Protein AF-R9XZU1-F1 (afdb_monomer)

pLDDT: mean 82.56, std 19.63, range [40.34, 98.5]

Mean predicted aligned error: 14.73 Å

Solvent-accessible surface area (backbone atoms only — not comparable to full-atom values): 8320 Å² total; per-residue (Å²): 131,70,63,50,30,67,56,54,51,36,54,50,45,43,74,77,38,44,46,59,54,22,44,53,54,26,60,79,68,72,46,62,76,82,46,28,65,56,50,26,49,52,49,41,55,47,40,58,70,76,66,55,50,68,68,60,50,50,51,32,44,51,51,25,49,53,49,40,53,53,48,41,72,76,38,74,86,70,70,92,80,78,81,78,77,78,81,70,87,73,80,76,77,78,80,75,79,85,78,69,73,87,70,76,80,75,76,78,75,75,80,73,81,76,78,75,80,79,74,80,82,78,79,81,84,82,79,90,135

Secondary structure (DSSP, 8-state):
----HHHHHHHHHIIIIIHHHHHHHHHHTT--GGGHHHHHHHHHHHIIIIIS-HHHHHHHHHHHHHHHHHHHHH-TT-------------------STT-------------------PPPPP------

Sequence (129 aa):
RPPNSNILCSNQLMKLGIRKIAENICETNHYNKQRIMVVSRQFTGKIWREIIPNETKKYFENLAKDVNELHKKKYPNYKLVKSKRKLKNIIIKQYDTSSKVNKTRQRKNSLVKNEAEILPAIPLLSSLL

Structure (mmCIF, N/CA/C/O backbone):
data_AF-R9XZU1-F1
#
_entry.id   AF-R9XZU1-F1
#
loop_
_atom_site.group_PDB
_atom_site.id
_atom_site.type_symbol
_atom_site.label_atom_id
_atom_site.label_alt_id
_atom_site.label_comp_id
_atom_site.label_asym_id
_atom_site.label_entity_id
_atom_site.label_seq_id
_atom_site.pdbx_PDB_ins_code
_atom_site.Cartn_x
_atom_site.Cartn_y
_atom_site.Cartn_z
_atom_site.occupancy
_atom_site.B_iso_or_equiv
_atom_site.auth_seq_id
_atom_site.auth_comp_id
_atom_site.auth_asym_id
_atom_site.auth_atom_id
_atom_site.pdbx_PDB_model_num
ATOM 1 N N . ARG A 1 1 ? 4.315 5.616 -13.081 1.00 91.12 1 ARG A N 1
ATOM 2 C CA . ARG A 1 1 ? 5.437 5.143 -12.236 1.00 91.12 1 ARG A CA 1
ATOM 3 C C . ARG A 1 1 ? 4.943 3.935 -11.462 1.00 91.12 1 ARG A C 1
ATOM 5 O O . ARG A 1 1 ? 3.892 4.061 -10.841 1.00 91.12 1 ARG A O 1
ATOM 12 N N . PRO A 1 2 ? 5.664 2.810 -11.497 1.00 95.38 2 PRO A N 1
ATOM 13 C CA . PRO A 1 2 ? 5.311 1.644 -10.697 1.00 95.38 2 PRO A CA 1
ATOM 14 C C . PRO A 1 2 ? 5.463 1.938 -9.189 1.00 95.38 2 PRO A C 1
ATOM 16 O O . PRO A 1 2 ? 6.322 2.746 -8.810 1.00 95.38 2 PRO A O 1
ATOM 19 N N . PRO A 1 3 ? 4.619 1.342 -8.328 1.00 96.38 3 PRO A N 1
ATOM 20 C CA . PRO A 1 3 ? 4.742 1.461 -6.876 1.00 96.38 3 PRO A CA 1
ATOM 21 C C . PRO A 1 3 ? 6.043 0.812 -6.379 1.00 96.38 3 PRO A C 1
ATOM 23 O O . PRO A 1 3 ? 6.527 -0.148 -6.968 1.00 96.38 3 PRO A O 1
ATOM 26 N N . ASN A 1 4 ? 6.612 1.337 -5.290 1.00 96.88 4 ASN A N 1
ATOM 27 C CA . ASN A 1 4 ? 7.743 0.696 -4.608 1.00 96.88 4 ASN A CA 1
ATOM 28 C C . ASN A 1 4 ? 7.252 -0.342 -3.577 1.00 96.88 4 ASN A C 1
ATOM 30 O O . ASN A 1 4 ? 6.049 -0.456 -3.335 1.00 96.88 4 ASN A O 1
ATOM 34 N N . SER A 1 5 ? 8.184 -1.062 -2.948 1.00 97.62 5 SER A N 1
ATOM 35 C CA . SER A 1 5 ? 7.896 -2.133 -1.981 1.00 97.62 5 SER A CA 1
ATOM 36 C C . SER A 1 5 ? 7.001 -1.688 -0.820 1.00 97.62 5 SER A C 1
ATOM 38 O O . SER A 1 5 ? 5.981 -2.320 -0.554 1.00 97.62 5 SER A O 1
ATOM 40 N N . ASN A 1 6 ? 7.315 -0.556 -0.183 1.00 96.88 6 ASN A N 1
ATOM 41 C CA . ASN A 1 6 ? 6.504 -0.005 0.907 1.00 96.88 6 ASN A CA 1
ATOM 42 C C . ASN A 1 6 ? 5.073 0.321 0.443 1.00 96.88 6 ASN A C 1
ATOM 44 O O . ASN A 1 6 ? 4.107 -0.016 1.122 1.00 96.88 6 ASN A O 1
ATOM 48 N N . ILE A 1 7 ? 4.909 0.933 -0.735 1.00 96.50 7 ILE A N 1
ATOM 49 C CA . ILE A 1 7 ? 3.575 1.244 -1.270 1.00 96.50 7 ILE A CA 1
ATOM 50 C C . ILE A 1 7 ? 2.791 -0.039 -1.578 1.00 96.50 7 ILE A C 1
ATOM 52 O O . ILE A 1 7 ? 1.601 -0.099 -1.277 1.00 96.50 7 ILE A O 1
ATOM 56 N N . LEU A 1 8 ? 3.436 -1.073 -2.129 1.00 97.62 8 LEU A N 1
ATOM 57 C CA . LEU A 1 8 ? 2.797 -2.372 -2.364 1.00 97.62 8 LEU A CA 1
ATOM 58 C C . LEU A 1 8 ? 2.318 -3.014 -1.054 1.00 97.62 8 LEU A C 1
ATOM 60 O O . LEU A 1 8 ? 1.156 -3.412 -0.961 1.00 97.62 8 LEU A O 1
ATOM 64 N N . CYS A 1 9 ? 3.176 -3.044 -0.034 1.00 97.50 9 CYS A N 1
ATOM 65 C CA . CYS A 1 9 ? 2.833 -3.568 1.287 1.00 97.50 9 CYS A CA 1
ATOM 66 C C . CYS A 1 9 ? 1.720 -2.746 1.954 1.00 97.50 9 CYS A C 1
ATOM 68 O O . CYS A 1 9 ? 0.711 -3.294 2.390 1.00 97.50 9 CYS A O 1
ATOM 70 N N . SER A 1 10 ? 1.840 -1.417 1.951 1.00 96.69 10 SER A N 1
ATOM 71 C CA . SER A 1 10 ? 0.825 -0.511 2.497 1.00 96.69 10 SER A CA 1
ATOM 72 C C . SER A 1 10 ? -0.537 -0.716 1.832 1.00 96.69 10 SER A C 1
ATOM 74 O O . SER A 1 10 ? -1.552 -0.743 2.520 1.00 96.69 10 SER A O 1
ATOM 76 N N . ASN A 1 11 ? -0.584 -0.914 0.512 1.00 96.00 11 ASN A N 1
ATOM 77 C CA . ASN A 1 11 ? -1.836 -1.183 -0.196 1.00 96.00 11 ASN A CA 1
ATOM 78 C C . ASN A 1 11 ? -2.471 -2.518 0.224 1.00 96.00 11 ASN A C 1
ATOM 80 O O . ASN A 1 11 ? -3.693 -2.587 0.348 1.00 96.00 11 ASN A O 1
ATOM 84 N N . GLN A 1 12 ? -1.663 -3.558 0.456 1.00 96.12 12 GLN A N 1
ATOM 85 C CA . GLN A 1 12 ? -2.142 -4.834 1.001 1.00 96.12 12 GLN A CA 1
ATOM 86 C C . GLN A 1 12 ? -2.713 -4.640 2.411 1.00 96.12 12 GLN A C 1
ATOM 88 O O . GLN A 1 12 ? -3.861 -4.990 2.662 1.00 96.12 12 GLN A O 1
ATOM 93 N N . LEU A 1 13 ? -1.975 -3.974 3.302 1.00 96.50 13 LEU A N 1
ATOM 94 C CA . LEU A 1 13 ? -2.425 -3.677 4.667 1.00 96.50 13 LEU A CA 1
ATOM 95 C C . LEU A 1 13 ? -3.732 -2.866 4.696 1.00 96.50 13 LEU A C 1
ATOM 97 O O . LEU A 1 13 ? -4.621 -3.128 5.506 1.00 96.50 13 LEU A O 1
ATOM 101 N N . MET A 1 14 ? -3.887 -1.912 3.774 1.00 94.94 14 MET A N 1
ATOM 102 C CA . MET A 1 14 ? -5.133 -1.160 3.620 1.00 94.94 14 MET A CA 1
ATOM 103 C C . MET A 1 14 ? -6.321 -2.060 3.277 1.00 94.94 14 MET A C 1
ATOM 105 O O . MET A 1 14 ? -7.400 -1.860 3.835 1.00 94.94 14 MET A O 1
ATOM 109 N N . LYS A 1 15 ? -6.126 -3.052 2.399 1.00 94.88 15 LYS A N 1
ATOM 110 C CA . LYS A 1 15 ? -7.157 -4.040 2.043 1.00 94.88 15 LYS A CA 1
ATOM 111 C C . LYS A 1 15 ? -7.461 -5.007 3.187 1.00 94.88 15 LYS A C 1
ATOM 113 O O . LYS A 1 15 ? -8.610 -5.391 3.349 1.00 94.88 15 LYS A O 1
ATOM 118 N N . LEU A 1 16 ? -6.456 -5.350 3.991 1.00 95.00 16 LEU A N 1
ATOM 119 C CA . LEU A 1 16 ? -6.580 -6.269 5.129 1.00 95.00 16 LEU A CA 1
ATOM 120 C C . LEU A 1 16 ? -7.268 -5.657 6.359 1.00 95.00 16 LEU A C 1
ATOM 122 O O . LEU A 1 16 ? -7.496 -6.359 7.337 1.00 95.00 16 LEU A O 1
ATOM 126 N N . GLY A 1 17 ? -7.622 -4.369 6.322 1.00 94.56 17 GLY A N 1
ATOM 127 C CA . GLY A 1 17 ? -8.494 -3.770 7.334 1.00 94.56 17 GLY A CA 1
ATOM 128 C C . GLY A 1 17 ? -7.916 -2.579 8.089 1.00 94.56 17 GLY A C 1
ATOM 129 O O . GLY A 1 17 ? -8.642 -2.002 8.897 1.00 94.56 17 GLY A O 1
ATOM 130 N N . ILE A 1 18 ? -6.687 -2.122 7.794 1.00 96.75 18 ILE A N 1
ATOM 131 C CA . ILE A 1 18 ? -6.139 -0.891 8.411 1.00 96.75 18 ILE A CA 1
ATOM 132 C C . ILE A 1 18 ? -7.086 0.298 8.224 1.00 96.75 18 ILE A C 1
ATOM 134 O O . ILE A 1 18 ? -7.254 1.108 9.135 1.00 96.75 18 ILE A O 1
ATOM 138 N N . ARG A 1 19 ? -7.754 0.378 7.068 1.00 95.88 19 ARG A N 1
ATOM 139 C CA . ARG A 1 19 ? -8.747 1.422 6.812 1.00 95.88 19 ARG A CA 1
ATOM 140 C C . ARG A 1 19 ? -9.903 1.377 7.811 1.00 95.88 19 ARG A C 1
ATOM 142 O O . ARG A 1 19 ? -10.259 2.412 8.356 1.00 95.88 19 ARG A O 1
ATOM 149 N N . LYS A 1 20 ? -10.454 0.187 8.059 1.00 96.69 20 LYS A N 1
ATOM 150 C CA . LYS A 1 20 ? -11.583 -0.013 8.975 1.00 96.69 20 LYS A CA 1
ATOM 151 C C . LYS A 1 20 ? -11.187 0.312 10.416 1.00 96.69 20 LYS A C 1
ATOM 153 O O . LYS A 1 20 ? -11.939 0.946 11.142 1.00 96.69 20 LYS A O 1
ATOM 158 N N . ILE A 1 21 ? -9.962 -0.045 10.806 1.00 96.25 21 ILE A N 1
ATOM 159 C CA . ILE A 1 21 ? -9.400 0.336 12.108 1.00 96.25 21 ILE A CA 1
ATOM 160 C C . ILE A 1 21 ? -9.316 1.865 12.227 1.00 96.25 21 ILE A C 1
ATOM 162 O O . ILE A 1 21 ? -9.741 2.434 13.230 1.00 96.25 21 ILE A O 1
ATOM 166 N N . ALA A 1 22 ? -8.813 2.548 11.196 1.00 96.44 22 ALA A N 1
ATOM 167 C CA . ALA A 1 22 ? -8.737 4.006 11.188 1.00 96.44 22 ALA A CA 1
ATOM 168 C C . ALA A 1 22 ? -10.118 4.685 11.174 1.00 96.44 22 ALA A C 1
ATOM 170 O O . ALA A 1 22 ? -10.266 5.747 11.777 1.00 96.44 22 ALA A O 1
ATOM 171 N N . GLU A 1 23 ? -11.111 4.090 10.505 1.00 96.69 23 GLU A N 1
ATOM 172 C CA . GLU A 1 23 ? -12.516 4.523 10.532 1.00 96.69 23 GLU A CA 1
ATOM 173 C C . GLU A 1 23 ? -13.060 4.484 11.961 1.00 96.69 23 GLU A C 1
ATOM 175 O O . GLU A 1 23 ? -13.445 5.533 12.478 1.00 96.69 23 GLU A O 1
ATOM 180 N N . ASN A 1 24 ? -12.939 3.344 12.647 1.00 96.56 24 ASN A N 1
ATOM 181 C CA . ASN A 1 24 ? -13.379 3.195 14.038 1.00 96.56 24 ASN A CA 1
ATOM 182 C C . ASN A 1 24 ? -12.694 4.202 14.980 1.00 96.56 24 ASN A C 1
ATOM 184 O O . ASN A 1 24 ? -13.338 4.804 15.838 1.00 96.56 24 ASN A O 1
ATOM 188 N N . ILE A 1 25 ? -11.383 4.423 14.821 1.00 95.81 25 ILE A N 1
ATOM 189 C CA . ILE A 1 25 ? -10.642 5.421 15.611 1.00 95.81 25 ILE A CA 1
ATOM 190 C C . ILE A 1 25 ? -11.166 6.836 15.339 1.00 95.81 25 ILE A C 1
ATO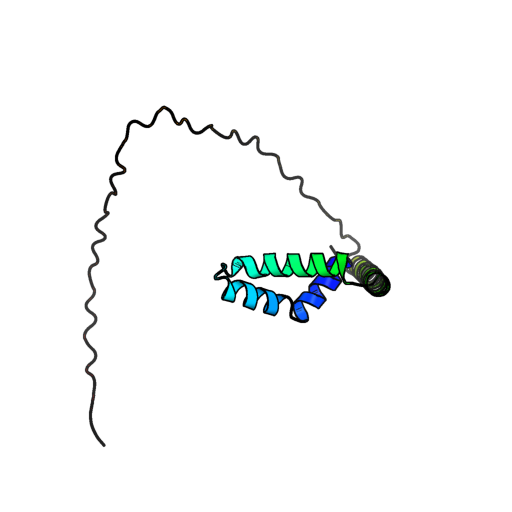M 192 O O . ILE A 1 25 ? -11.305 7.632 16.265 1.00 95.81 25 ILE A O 1
ATOM 196 N N . CYS A 1 26 ? -11.451 7.183 14.084 1.00 95.88 26 CYS A N 1
ATOM 197 C CA . CYS A 1 26 ? -11.975 8.510 13.772 1.00 95.88 26 CYS A CA 1
ATOM 198 C C . CYS A 1 26 ? -13.388 8.708 14.330 1.00 95.88 26 CYS A C 1
ATOM 200 O O . CYS A 1 26 ? -13.679 9.791 14.829 1.00 95.88 26 CYS A O 1
ATOM 202 N N . GLU A 1 27 ? -14.240 7.686 14.282 1.00 96.06 27 GLU A N 1
ATOM 203 C CA . GLU A 1 27 ? -15.602 7.740 14.823 1.00 96.06 27 GLU A CA 1
ATOM 204 C C . GLU A 1 27 ? -15.602 7.904 16.346 1.00 96.06 27 GLU A C 1
ATOM 206 O O . GLU A 1 27 ? -16.204 8.845 16.859 1.00 96.06 27 GLU A O 1
ATOM 211 N N . THR A 1 28 ? -14.848 7.059 17.053 1.00 96.62 28 THR A N 1
ATOM 212 C CA . THR A 1 28 ? -14.712 7.104 18.522 1.00 96.62 28 THR A CA 1
ATOM 213 C C . THR A 1 28 ? -14.137 8.419 19.046 1.00 96.62 28 THR A C 1
ATOM 215 O O . THR A 1 28 ? -14.505 8.853 20.131 1.00 96.62 28 THR A O 1
ATOM 218 N N . ASN A 1 29 ? -13.261 9.076 18.281 1.00 95.44 29 ASN A N 1
ATOM 219 C CA . ASN A 1 29 ? -12.636 10.346 18.671 1.00 95.44 29 ASN A CA 1
ATOM 220 C C . ASN A 1 29 ? -13.299 11.578 18.023 1.00 95.44 29 ASN A C 1
ATOM 222 O O . ASN A 1 29 ? -12.740 12.675 18.082 1.00 95.44 29 ASN A O 1
ATOM 226 N N . HIS A 1 30 ? -14.454 11.410 17.365 1.00 94.38 30 HIS A N 1
ATOM 227 C CA . HIS A 1 30 ? -15.178 12.468 16.645 1.00 94.38 30 HIS A CA 1
ATOM 228 C C . HIS A 1 30 ? -14.314 13.257 15.641 1.00 94.38 30 HIS A C 1
ATOM 230 O O . HIS A 1 30 ? -14.470 14.466 15.443 1.00 94.38 30 HIS A O 1
ATOM 236 N N . TYR A 1 31 ? -13.383 12.577 14.974 1.00 93.81 31 TYR A N 1
ATOM 237 C CA . TYR A 1 31 ? -12.566 13.167 13.921 1.00 93.81 31 TYR A CA 1
ATOM 238 C C . TYR A 1 31 ? -13.313 13.234 12.590 1.00 93.81 31 TYR A C 1
ATOM 240 O O . TYR A 1 31 ? -14.086 12.356 12.216 1.00 93.81 31 TYR A O 1
ATOM 248 N N . ASN A 1 32 ? -13.006 14.274 11.810 1.00 93.19 32 ASN A N 1
ATOM 249 C CA . ASN A 1 32 ? -13.504 14.409 10.445 1.00 93.19 32 ASN A CA 1
ATOM 250 C C . ASN A 1 32 ? -13.088 13.193 9.594 1.00 93.19 32 ASN A C 1
ATOM 252 O O . ASN A 1 32 ? -11.919 12.806 9.596 1.00 93.19 32 ASN A O 1
ATOM 256 N N . LYS A 1 33 ? -14.019 12.662 8.789 1.00 89.00 33 LYS A N 1
ATOM 257 C CA . LYS A 1 33 ? -13.807 11.560 7.831 1.00 89.00 33 LYS A CA 1
ATOM 258 C C . LYS A 1 33 ? -12.587 11.760 6.919 1.00 89.00 33 LYS A C 1
ATOM 260 O O . LYS A 1 33 ? -11.923 10.796 6.549 1.00 89.00 33 LYS A O 1
ATOM 265 N N . GLN A 1 34 ? -12.216 13.002 6.606 1.00 91.31 34 GLN A N 1
ATOM 266 C CA . GLN A 1 34 ? -10.999 13.301 5.836 1.00 91.31 34 GLN A CA 1
ATOM 267 C C . GLN A 1 34 ? -9.707 12.808 6.522 1.00 91.31 34 GLN A C 1
ATOM 269 O O . GLN A 1 34 ? -8.715 12.527 5.846 1.00 91.31 34 GLN A O 1
ATOM 274 N N . ARG A 1 35 ? -9.708 12.654 7.854 1.00 94.50 35 ARG A N 1
ATOM 275 C CA . ARG A 1 35 ? -8.561 12.156 8.627 1.00 94.50 35 ARG A CA 1
ATOM 276 C C . ARG A 1 35 ? -8.361 10.648 8.536 1.00 94.50 35 ARG A C 1
ATOM 278 O O . ARG A 1 35 ? -7.237 10.210 8.769 1.00 94.50 35 ARG A O 1
ATOM 285 N N . ILE A 1 36 ? -9.367 9.875 8.125 1.00 96.00 36 ILE A N 1
ATOM 286 C CA . ILE A 1 36 ? -9.283 8.406 8.026 1.00 96.00 36 ILE A CA 1
ATOM 287 C C . ILE A 1 36 ? -8.055 7.987 7.214 1.00 96.00 36 ILE A C 1
ATOM 289 O O . ILE A 1 36 ? -7.250 7.167 7.656 1.00 96.00 36 ILE A O 1
ATOM 293 N N . MET A 1 37 ? -7.859 8.600 6.044 1.00 94.75 37 MET A N 1
ATOM 294 C CA . MET A 1 37 ? -6.725 8.288 5.171 1.00 94.75 37 MET A CA 1
ATOM 295 C C . MET A 1 37 ? -5.379 8.702 5.770 1.00 94.75 37 MET A C 1
ATOM 297 O O . MET A 1 37 ? -4.372 8.041 5.517 1.00 94.75 37 MET A O 1
ATOM 301 N N . VAL A 1 38 ? -5.345 9.782 6.554 1.00 95.50 38 VAL A N 1
ATOM 302 C CA . VAL A 1 38 ? -4.127 10.246 7.233 1.00 95.50 38 VAL A CA 1
ATOM 303 C C . VAL A 1 38 ? -3.732 9.248 8.316 1.00 95.50 38 VAL A C 1
ATOM 305 O O . VAL A 1 38 ? -2.602 8.763 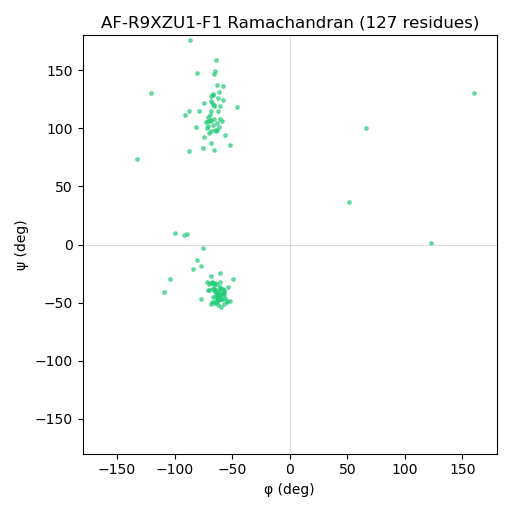8.310 1.00 95.50 38 VAL A O 1
ATOM 308 N N . VAL A 1 39 ? -4.680 8.885 9.180 1.00 95.88 39 VAL A N 1
ATOM 309 C CA . VAL A 1 39 ? -4.488 7.913 10.265 1.00 95.88 39 VAL A CA 1
ATOM 310 C C . VAL A 1 39 ? -4.084 6.550 9.700 1.00 95.88 39 VAL A C 1
ATOM 312 O O . VAL A 1 39 ? -3.083 5.974 10.117 1.00 95.88 39 VAL A O 1
ATOM 315 N N . SER A 1 40 ? -4.784 6.076 8.667 1.00 96.50 40 SER A N 1
ATOM 316 C CA . SER A 1 40 ? -4.466 4.808 8.001 1.00 96.50 40 SER A CA 1
ATOM 317 C C . SER A 1 40 ? -3.021 4.762 7.492 1.00 96.50 40 SER A C 1
ATOM 319 O O . SER A 1 40 ? -2.304 3.792 7.722 1.00 96.50 40 SER A O 1
ATOM 321 N N . ARG A 1 41 ? -2.558 5.832 6.829 1.00 95.31 41 ARG A N 1
ATOM 322 C CA . ARG A 1 41 ? -1.184 5.919 6.300 1.00 95.31 41 ARG A CA 1
ATOM 323 C C . ARG A 1 41 ? -0.132 5.996 7.402 1.00 95.31 41 ARG A C 1
ATOM 325 O O . ARG A 1 41 ? 0.975 5.493 7.220 1.00 95.31 41 ARG A O 1
ATOM 332 N N . GLN A 1 42 ? -0.453 6.628 8.530 1.00 95.62 42 GLN A N 1
ATOM 333 C CA . GLN A 1 42 ? 0.432 6.631 9.694 1.00 95.62 42 GLN A CA 1
ATOM 334 C C . GLN A 1 42 ? 0.613 5.212 10.240 1.00 95.62 42 GLN A C 1
ATOM 336 O O . GLN A 1 42 ? 1.750 4.813 10.499 1.00 95.62 42 GLN A O 1
ATOM 341 N N . PHE A 1 43 ? -0.468 4.430 10.329 1.00 95.81 43 PHE A N 1
ATOM 342 C CA . PHE A 1 43 ? -0.387 3.025 10.725 1.00 95.81 43 PHE A CA 1
ATOM 343 C C . PHE A 1 43 ? 0.439 2.195 9.752 1.00 95.81 43 PHE A C 1
ATOM 345 O O . PHE A 1 43 ? 1.387 1.546 10.188 1.00 95.81 43 PHE A O 1
ATOM 352 N N . THR A 1 44 ? 0.152 2.241 8.446 1.00 96.69 44 THR A N 1
ATOM 353 C CA . THR A 1 44 ? 0.930 1.445 7.480 1.00 96.69 44 THR A CA 1
ATOM 354 C C . THR A 1 44 ? 2.410 1.829 7.493 1.00 96.69 44 THR A C 1
ATOM 356 O O . THR A 1 44 ? 3.269 0.955 7.421 1.00 96.69 44 THR A O 1
ATOM 359 N N . GLY A 1 45 ? 2.725 3.118 7.663 1.00 96.31 45 GLY A N 1
ATOM 360 C CA . GLY A 1 45 ? 4.100 3.601 7.790 1.00 96.31 45 GLY A CA 1
ATOM 361 C C . GLY A 1 45 ? 4.814 3.118 9.057 1.00 96.31 45 GLY A C 1
ATOM 362 O O . GLY A 1 45 ? 5.999 2.784 8.990 1.00 96.31 45 GLY A O 1
ATOM 363 N N . LYS A 1 46 ? 4.122 3.061 10.204 1.00 96.81 46 LYS A N 1
ATOM 364 C CA . LYS A 1 46 ? 4.669 2.466 11.437 1.00 96.81 46 LYS A CA 1
ATOM 365 C C . LYS A 1 46 ? 4.863 0.963 11.289 1.00 96.81 46 LYS A C 1
ATOM 367 O O . LYS A 1 46 ? 5.971 0.485 11.499 1.00 96.81 46 LYS A O 1
A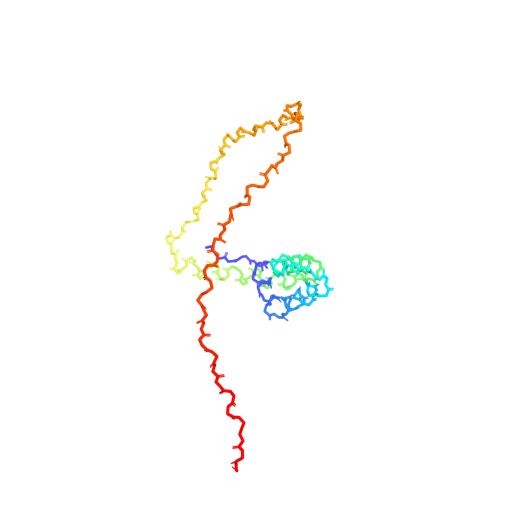TOM 372 N N . ILE A 1 47 ? 3.840 0.249 10.821 1.00 96.81 47 ILE A N 1
ATOM 373 C CA . ILE A 1 47 ? 3.891 -1.200 10.590 1.00 96.81 47 ILE A CA 1
ATOM 374 C C . ILE A 1 47 ? 5.065 -1.558 9.677 1.00 96.81 47 ILE A C 1
ATOM 376 O O . ILE A 1 47 ? 5.879 -2.404 10.035 1.00 96.81 47 ILE A O 1
ATOM 380 N N . TRP A 1 48 ? 5.220 -0.870 8.543 1.00 97.19 48 TRP A N 1
ATOM 381 C CA . TRP A 1 48 ? 6.332 -1.109 7.621 1.00 97.19 48 TRP A CA 1
ATOM 382 C C . TRP A 1 48 ? 7.705 -0.953 8.284 1.00 97.19 48 TRP A C 1
ATOM 384 O O . TRP A 1 48 ? 8.610 -1.743 8.021 1.00 97.19 48 TRP A O 1
ATOM 394 N N . ARG A 1 49 ? 7.890 0.071 9.122 1.00 96.62 49 ARG A N 1
ATOM 395 C CA . ARG A 1 49 ? 9.191 0.343 9.747 1.00 96.62 49 ARG A CA 1
ATOM 396 C C . ARG A 1 49 ? 9.486 -0.611 10.896 1.00 96.62 49 ARG A C 1
ATOM 398 O O . ARG A 1 49 ? 10.583 -1.155 10.935 1.00 96.62 49 ARG A O 1
ATOM 405 N N . GLU A 1 50 ? 8.511 -0.806 11.773 1.00 97.06 50 GLU A N 1
ATOM 406 C CA . GLU A 1 50 ? 8.716 -1.368 13.111 1.00 97.06 50 GLU A CA 1
ATOM 407 C C . GLU 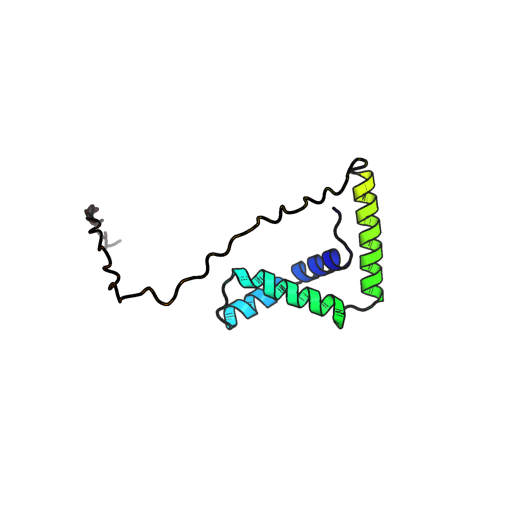A 1 50 ? 8.270 -2.831 13.222 1.00 97.06 50 GLU A C 1
ATOM 409 O O . GLU A 1 50 ? 8.848 -3.576 14.001 1.00 97.06 50 GLU A O 1
ATOM 414 N N . ILE A 1 51 ? 7.265 -3.253 12.448 1.00 96.75 51 ILE A N 1
ATOM 415 C CA . ILE A 1 51 ? 6.603 -4.555 12.637 1.00 96.75 51 ILE A CA 1
ATOM 416 C C . ILE A 1 51 ? 6.951 -5.536 11.517 1.00 96.75 51 ILE A C 1
ATOM 418 O O . ILE A 1 51 ? 7.156 -6.716 11.779 1.00 96.75 51 ILE A O 1
ATOM 422 N N . ILE A 1 52 ? 7.011 -5.079 10.261 1.00 96.75 52 ILE A N 1
ATOM 423 C CA . ILE A 1 52 ? 7.236 -5.977 9.122 1.00 96.75 52 ILE A CA 1
ATOM 424 C C . ILE A 1 52 ? 8.671 -6.546 9.155 1.00 96.75 52 ILE A C 1
ATOM 426 O O . ILE A 1 52 ? 9.629 -5.759 9.085 1.00 96.75 52 ILE A O 1
ATOM 430 N N . PRO A 1 53 ? 8.829 -7.888 9.170 1.00 97.44 53 PRO A N 1
ATOM 431 C CA . PRO A 1 53 ? 10.133 -8.549 9.135 1.00 97.44 53 PRO A CA 1
ATOM 432 C C . PRO A 1 53 ? 10.907 -8.292 7.840 1.00 97.44 53 PRO A C 1
ATOM 434 O O . PRO A 1 53 ? 10.330 -7.986 6.788 1.00 97.44 53 PRO A O 1
ATOM 437 N N . ASN A 1 54 ? 12.227 -8.464 7.890 1.00 97.19 54 ASN A N 1
ATOM 438 C CA . ASN A 1 54 ? 13.108 -8.214 6.746 1.00 97.19 54 ASN A CA 1
ATOM 439 C C . ASN A 1 54 ? 12.839 -9.169 5.576 1.00 97.19 54 ASN A C 1
ATOM 441 O O . ASN A 1 54 ? 12.920 -8.758 4.420 1.00 97.19 54 ASN A O 1
ATOM 445 N N . GLU A 1 55 ? 12.441 -10.408 5.850 1.00 97.75 55 GLU A N 1
ATOM 446 C CA . GLU A 1 55 ? 12.072 -11.407 4.842 1.00 97.75 55 GLU A CA 1
ATOM 447 C C . GLU A 1 55 ? 10.851 -10.937 4.046 1.00 97.75 55 GLU A C 1
ATOM 449 O O . GLU A 1 55 ? 10.829 -10.986 2.815 1.00 97.75 55 GLU A O 1
ATOM 454 N N . THR A 1 56 ? 9.854 -10.392 4.748 1.00 97.44 56 THR A N 1
ATOM 455 C CA . THR A 1 56 ? 8.647 -9.842 4.122 1.00 97.44 56 THR A CA 1
ATOM 456 C C . THR A 1 56 ? 8.965 -8.558 3.352 1.00 97.44 56 THR A C 1
ATOM 458 O O . THR A 1 56 ? 8.462 -8.361 2.244 1.00 97.44 56 THR A O 1
ATOM 461 N N . LYS A 1 57 ? 9.848 -7.695 3.877 1.00 97.69 57 LYS A N 1
ATOM 462 C CA . LYS A 1 57 ? 10.343 -6.521 3.135 1.00 97.69 57 LYS A CA 1
ATOM 463 C C . LYS A 1 57 ? 11.018 -6.944 1.830 1.00 97.69 57 LYS A C 1
ATOM 465 O O . LYS A 1 57 ? 10.665 -6.412 0.778 1.00 97.69 57 LYS A O 1
ATOM 470 N N . LYS A 1 58 ? 11.893 -7.953 1.881 1.00 98.31 58 LYS A N 1
ATOM 471 C CA . LYS A 1 58 ? 12.590 -8.519 0.718 1.00 98.31 58 LYS A CA 1
ATOM 472 C C . LYS A 1 58 ? 11.621 -9.116 -0.305 1.00 98.31 58 LYS A C 1
ATOM 474 O O . LYS A 1 58 ? 11.794 -8.905 -1.504 1.00 98.31 58 LYS A O 1
ATOM 479 N N . TYR A 1 59 ? 10.563 -9.791 0.148 1.00 98.38 59 TYR A N 1
ATOM 480 C CA . TYR A 1 59 ? 9.486 -10.255 -0.732 1.00 98.38 59 TYR A CA 1
ATOM 481 C C . TYR A 1 59 ? 8.852 -9.093 -1.515 1.00 98.38 59 TYR A C 1
ATOM 483 O O . TYR A 1 59 ? 8.784 -9.133 -2.744 1.00 98.38 59 TYR A O 1
ATOM 491 N N . PHE A 1 60 ? 8.453 -8.015 -0.831 1.00 98.38 60 PHE A N 1
ATOM 492 C CA . PHE A 1 60 ? 7.861 -6.848 -1.497 1.00 98.38 60 PHE A CA 1
ATOM 493 C C . PHE A 1 60 ? 8.858 -6.068 -2.364 1.00 98.38 60 PHE A C 1
ATOM 495 O O . PHE A 1 60 ? 8.449 -5.413 -3.323 1.00 98.38 60 PHE A O 1
ATOM 502 N N . GLU A 1 61 ? 10.151 -6.108 -2.051 1.00 98.44 61 GLU A N 1
ATOM 503 C CA . GLU A 1 61 ? 11.209 -5.555 -2.903 1.00 98.44 61 GLU A CA 1
ATOM 504 C C . GLU A 1 61 ? 11.345 -6.314 -4.217 1.00 98.44 61 GLU A C 1
ATOM 506 O O . GLU A 1 61 ? 11.403 -5.677 -5.269 1.00 98.44 61 GLU A O 1
ATOM 511 N N . ASN A 1 62 ? 11.343 -7.647 -4.173 1.00 98.50 62 ASN A N 1
ATOM 512 C CA . ASN A 1 62 ? 11.347 -8.471 -5.379 1.00 98.50 62 ASN A CA 1
ATOM 513 C C . ASN A 1 62 ? 10.083 -8.222 -6.206 1.00 98.50 62 ASN A C 1
ATOM 515 O O . ASN A 1 62 ? 10.183 -7.873 -7.378 1.00 98.50 62 ASN A O 1
ATOM 519 N N . LEU A 1 63 ? 8.911 -8.215 -5.564 1.00 98.38 63 LEU A N 1
ATOM 520 C CA . LEU A 1 63 ? 7.654 -7.892 -6.239 1.00 98.38 63 LEU A CA 1
ATOM 521 C C . LEU A 1 63 ? 7.686 -6.502 -6.900 1.00 98.38 63 LEU A C 1
ATOM 523 O O . LEU A 1 63 ? 7.177 -6.314 -8.003 1.00 98.38 63 LEU A O 1
ATOM 527 N N . ALA A 1 64 ? 8.298 -5.505 -6.254 1.00 98.38 64 ALA A N 1
ATOM 528 C CA . ALA A 1 64 ? 8.443 -4.172 -6.834 1.00 98.38 64 ALA A CA 1
ATOM 529 C C . ALA A 1 64 ? 9.369 -4.156 -8.064 1.00 98.38 64 ALA A C 1
ATOM 531 O O . ALA A 1 64 ? 9.131 -3.360 -8.979 1.00 98.38 64 ALA A O 1
ATOM 532 N N . LYS A 1 65 ? 10.402 -5.012 -8.106 1.00 98.31 65 LYS A N 1
ATOM 533 C CA . LYS A 1 65 ? 11.258 -5.185 -9.291 1.00 98.31 65 LYS A CA 1
ATOM 534 C C . LYS A 1 65 ? 10.456 -5.779 -10.443 1.00 98.31 65 LYS A C 1
ATOM 536 O O . LYS A 1 65 ? 10.426 -5.161 -11.505 1.00 98.31 65 LYS A O 1
ATOM 541 N N . ASP A 1 66 ? 9.714 -6.853 -10.193 1.00 98.38 66 ASP A N 1
ATOM 542 C CA . ASP A 1 66 ? 8.891 -7.521 -11.208 1.00 98.38 66 ASP A CA 1
ATOM 543 C C . ASP A 1 66 ? 7.846 -6.560 -11.791 1.00 98.38 66 ASP A C 1
ATOM 545 O O . ASP A 1 66 ? 7.717 -6.390 -13.005 1.00 98.38 66 ASP A O 1
ATOM 549 N N . VAL A 1 67 ? 7.142 -5.826 -10.922 1.00 98.06 67 VAL A N 1
ATOM 550 C CA . VAL A 1 67 ? 6.166 -4.806 -11.337 1.00 98.06 67 VAL A CA 1
ATOM 551 C C . VAL A 1 67 ? 6.827 -3.700 -12.166 1.00 98.06 67 VAL A C 1
ATOM 553 O O . VAL A 1 67 ? 6.228 -3.180 -13.112 1.00 98.06 67 VAL A O 1
ATOM 556 N N . ASN A 1 68 ? 8.060 -3.317 -11.835 1.00 97.56 68 ASN A N 1
ATOM 557 C CA . ASN A 1 68 ? 8.804 -2.314 -12.586 1.00 97.56 68 ASN A CA 1
ATOM 558 C C . ASN A 1 68 ? 9.254 -2.831 -13.961 1.00 97.56 68 ASN A C 1
ATOM 560 O O . ASN A 1 68 ? 9.173 -2.083 -14.936 1.00 97.56 68 ASN A O 1
ATOM 564 N N . GLU A 1 69 ? 9.675 -4.088 -14.065 1.00 97.75 69 GLU A N 1
ATOM 565 C CA . GLU A 1 69 ? 9.995 -4.736 -15.342 1.00 97.75 69 GLU A CA 1
ATOM 566 C C . GLU A 1 69 ? 8.763 -4.834 -16.242 1.00 97.75 69 GLU A C 1
ATOM 568 O O . GLU A 1 69 ? 8.805 -4.399 -17.397 1.00 97.75 69 GLU A O 1
ATOM 573 N N . LEU A 1 70 ? 7.628 -5.272 -15.690 1.00 97.94 70 LEU A N 1
ATOM 574 C CA . LEU A 1 70 ? 6.346 -5.287 -16.397 1.00 97.94 70 LEU A CA 1
ATOM 575 C C . LEU A 1 70 ? 5.941 -3.886 -16.873 1.00 97.94 70 LEU A 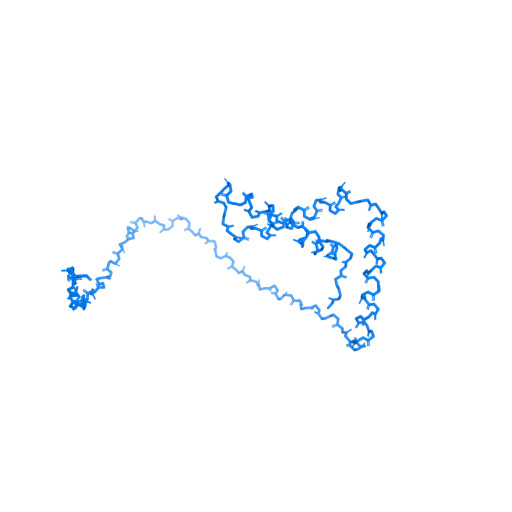C 1
ATOM 577 O O . LEU A 1 70 ? 5.503 -3.718 -18.013 1.00 97.94 70 LEU A O 1
ATOM 581 N N . HIS A 1 71 ? 6.124 -2.859 -16.039 1.00 97.75 71 HIS A N 1
ATOM 582 C CA . HIS A 1 71 ? 5.843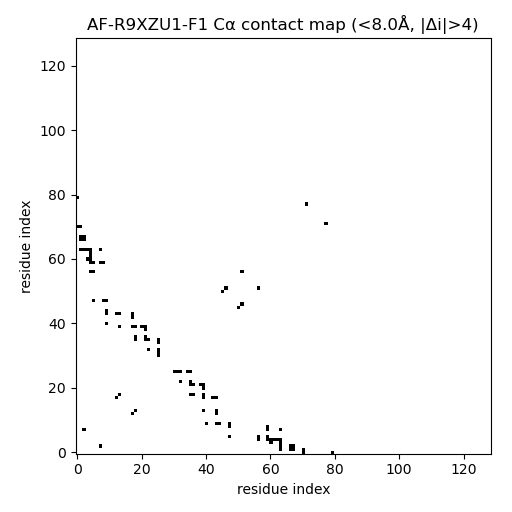 -1.476 -16.423 1.00 97.75 71 HIS A CA 1
ATOM 583 C C . HIS A 1 71 ? 6.755 -0.999 -17.564 1.00 97.75 71 HIS A C 1
ATOM 585 O O . HIS A 1 71 ? 6.275 -0.308 -18.461 1.00 97.75 71 HIS A O 1
ATOM 591 N N . LYS A 1 72 ? 8.050 -1.340 -17.552 1.00 97.00 72 LYS A N 1
ATOM 592 C CA . LYS A 1 72 ? 8.983 -0.994 -18.641 1.00 97.00 72 LYS A CA 1
ATOM 593 C C . LYS A 1 72 ? 8.611 -1.698 -19.943 1.00 97.00 72 LYS A C 1
ATOM 595 O O . LYS A 1 72 ? 8.571 -1.047 -20.979 1.00 97.00 72 LYS A O 1
ATOM 600 N N . LYS A 1 73 ? 8.278 -2.991 -19.881 1.00 97.75 73 LYS A N 1
ATOM 601 C CA . LYS A 1 73 ? 7.841 -3.769 -21.049 1.00 97.75 73 LYS A CA 1
ATOM 602 C C . LYS A 1 73 ? 6.558 -3.198 -21.655 1.00 97.75 73 LYS A C 1
ATOM 604 O O . LYS A 1 73 ? 6.459 -3.065 -22.869 1.00 97.75 73 LYS A O 1
ATOM 609 N N . LYS A 1 74 ? 5.589 -2.835 -20.810 1.00 98.00 74 LYS A N 1
ATOM 610 C CA . LYS A 1 74 ? 4.307 -2.265 -21.248 1.00 98.00 74 LYS A CA 1
ATOM 611 C C . LYS A 1 74 ? 4.438 -0.831 -21.771 1.00 98.00 74 LYS A C 1
ATOM 613 O O . LYS A 1 74 ? 3.686 -0.434 -22.653 1.00 98.00 74 LYS A O 1
ATOM 618 N N . TYR A 1 75 ? 5.371 -0.054 -21.223 1.00 97.12 75 TYR A N 1
ATOM 619 C CA . TYR A 1 75 ? 5.564 1.355 -21.558 1.00 97.12 75 TYR A CA 1
ATOM 620 C C . TYR A 1 75 ? 7.053 1.660 -21.818 1.00 97.12 75 TYR A C 1
ATOM 622 O O . TYR A 1 75 ? 7.693 2.315 -20.989 1.00 97.12 75 TYR A O 1
ATOM 630 N N . PRO A 1 76 ? 7.616 1.222 -22.961 1.00 96.19 76 PRO A N 1
ATOM 631 C CA . PRO A 1 76 ? 9.055 1.323 -23.238 1.00 96.19 76 PRO A CA 1
ATOM 632 C C . PRO A 1 76 ? 9.555 2.772 -23.312 1.00 96.19 76 PRO A C 1
ATOM 634 O O . PRO A 1 76 ? 10.643 3.080 -22.838 1.00 96.19 76 PRO A O 1
ATOM 637 N N . ASN A 1 77 ? 8.720 3.689 -23.807 1.00 96.62 77 ASN A N 1
ATOM 638 C CA . ASN A 1 77 ? 9.055 5.111 -23.939 1.00 96.62 77 ASN A CA 1
ATOM 639 C C . ASN A 1 77 ? 8.694 5.938 -22.691 1.00 96.62 77 ASN A C 1
ATOM 641 O O . ASN A 1 77 ? 8.715 7.170 -22.721 1.00 96.62 77 ASN A O 1
ATOM 645 N N . TYR A 1 78 ? 8.312 5.290 -21.585 1.00 96.00 78 TYR A N 1
ATOM 646 C CA . TYR A 1 78 ? 7.924 6.004 -20.375 1.00 96.00 78 TYR A CA 1
ATOM 647 C C . TYR A 1 78 ? 9.118 6.723 -19.739 1.00 96.00 78 TYR A C 1
ATOM 649 O O . TYR A 1 78 ? 10.077 6.099 -19.286 1.00 96.00 78 TYR A O 1
ATOM 657 N N . LYS A 1 79 ? 9.001 8.045 -19.587 1.00 93.12 79 LYS A N 1
ATOM 658 C CA . LYS A 1 79 ? 9.950 8.875 -18.838 1.00 93.12 79 LYS A CA 1
ATOM 659 C C . LYS A 1 79 ? 9.234 9.588 -17.699 1.00 93.12 79 LYS A C 1
ATOM 661 O O . LYS A 1 79 ? 8.203 10.228 -17.892 1.00 93.12 79 LYS A O 1
ATOM 666 N N . LEU A 1 80 ? 9.794 9.508 -16.492 1.00 91.31 80 LEU A N 1
ATOM 667 C CA . LEU A 1 80 ? 9.272 10.258 -15.354 1.00 91.31 80 LEU A CA 1
ATOM 668 C C . LEU A 1 80 ? 9.583 11.750 -15.534 1.00 91.31 80 LEU A C 1
ATOM 670 O O . LEU A 1 80 ? 10.718 12.181 -15.333 1.00 91.31 80 LEU A O 1
ATOM 674 N N . VAL A 1 81 ? 8.566 12.543 -15.859 1.00 89.69 81 VAL A N 1
ATOM 675 C CA . VAL A 1 81 ? 8.675 14.004 -15.903 1.00 89.69 81 VAL A CA 1
ATOM 676 C C . VAL A 1 81 ? 8.376 14.563 -14.515 1.00 89.69 81 VAL A C 1
ATOM 678 O O . VAL A 1 81 ? 7.266 14.433 -14.002 1.00 89.69 81 VAL A O 1
ATOM 681 N N . LYS A 1 82 ? 9.376 15.183 -13.883 1.00 85.12 82 LYS A N 1
ATOM 682 C CA . LYS A 1 82 ? 9.180 15.941 -12.643 1.00 85.12 82 LYS A CA 1
ATOM 683 C C . LYS A 1 82 ? 8.879 17.390 -13.013 1.00 85.12 82 LYS A C 1
ATOM 685 O O . LYS A 1 82 ? 9.764 18.097 -13.487 1.00 85.12 82 LYS A O 1
ATOM 690 N N . SER A 1 83 ? 7.654 17.850 -12.779 1.00 83.06 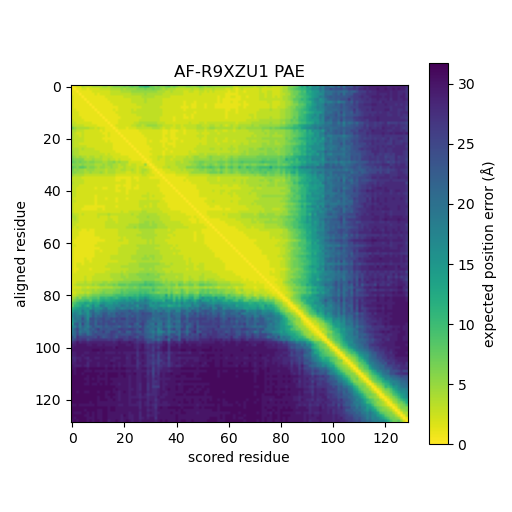83 SER A N 1
ATOM 691 C CA . SER A 1 83 ? 7.341 19.275 -12.890 1.00 83.06 83 SER A CA 1
ATOM 692 C C . SER A 1 83 ? 8.053 20.031 -11.766 1.00 83.06 83 SER A C 1
ATOM 694 O O . SER A 1 83 ? 7.745 19.824 -10.589 1.00 83.06 83 SER A O 1
ATOM 696 N N . LYS A 1 84 ? 9.001 20.913 -12.102 1.00 80.56 84 LYS A N 1
ATOM 697 C CA . LYS A 1 84 ? 9.541 21.864 -11.124 1.00 80.56 84 LYS A CA 1
ATOM 698 C C . LYS A 1 84 ? 8.413 22.821 -10.740 1.00 80.56 84 LYS A C 1
ATOM 700 O O . LYS A 1 84 ? 7.853 23.502 -11.598 1.00 80.56 84 LYS A O 1
ATOM 705 N N . ARG A 1 85 ? 8.046 22.858 -9.458 1.00 74.94 85 ARG A N 1
ATOM 706 C CA . ARG A 1 85 ? 7.089 23.848 -8.955 1.00 74.94 85 ARG A CA 1
ATOM 707 C C . ARG A 1 85 ? 7.762 25.214 -9.091 1.00 74.94 85 ARG A C 1
ATOM 709 O O . ARG A 1 85 ? 8.836 25.409 -8.531 1.00 74.94 85 ARG A O 1
ATOM 716 N N . LYS A 1 86 ? 7.171 26.140 -9.851 1.00 75.50 86 LYS A N 1
ATOM 717 C CA . LYS A 1 86 ? 7.644 27.529 -9.865 1.00 75.50 86 LYS A CA 1
ATOM 718 C C . LYS A 1 86 ? 7.464 28.070 -8.445 1.00 75.50 86 LYS A C 1
ATOM 720 O O . LYS A 1 86 ? 6.330 28.135 -7.968 1.00 75.50 86 LYS A O 1
ATOM 725 N N . LEU A 1 87 ? 8.563 28.397 -7.764 1.00 71.00 87 LEU A N 1
ATOM 726 C CA . LEU A 1 87 ? 8.524 29.202 -6.546 1.00 71.00 87 LEU A CA 1
ATOM 727 C C . LEU A 1 87 ? 7.924 30.545 -6.957 1.00 71.00 87 LEU A C 1
ATOM 729 O O . LEU A 1 87 ? 8.573 31.348 -7.619 1.00 71.00 87 LEU A O 1
ATOM 733 N N . LYS A 1 88 ? 6.637 30.749 -6.670 1.00 74.44 88 LYS A N 1
ATOM 734 C CA . LYS A 1 88 ? 6.066 32.090 -6.746 1.00 74.44 88 LYS A CA 1
ATOM 735 C C . LYS A 1 88 ? 6.724 32.862 -5.607 1.00 74.44 88 LYS A C 1
ATOM 737 O O . LYS A 1 88 ? 6.689 32.382 -4.476 1.00 74.44 88 LYS A O 1
ATOM 742 N N . ASN A 1 89 ? 7.310 34.020 -5.896 1.00 72.19 89 ASN A N 1
ATOM 743 C CA . ASN A 1 89 ? 7.697 34.981 -4.868 1.00 72.19 89 ASN A CA 1
ATOM 744 C C . ASN A 1 89 ? 6.401 35.485 -4.225 1.00 72.19 89 ASN A C 1
ATOM 746 O O . ASN A 1 89 ? 5.828 36.487 -4.647 1.00 72.19 89 ASN A O 1
ATOM 750 N N . ILE A 1 90 ? 5.853 34.706 -3.290 1.00 75.00 90 ILE A N 1
ATOM 751 C CA . ILE A 1 90 ? 4.671 35.090 -2.530 1.00 75.00 90 ILE A CA 1
ATOM 752 C C . ILE A 1 90 ? 5.151 36.185 -1.587 1.00 75.00 90 ILE A C 1
ATOM 754 O O . ILE A 1 90 ? 5.779 35.907 -0.569 1.00 75.00 90 ILE A O 1
ATOM 758 N N . ILE A 1 91 ? 4.877 37.435 -1.947 1.00 77.69 91 ILE A N 1
ATOM 759 C CA . ILE A 1 91 ? 5.000 38.559 -1.026 1.00 77.69 91 ILE A CA 1
ATOM 760 C C . ILE A 1 91 ? 3.871 38.384 -0.010 1.00 77.69 91 ILE A C 1
ATOM 762 O O . ILE A 1 91 ? 2.716 38.726 -0.272 1.00 77.69 91 ILE A O 1
ATOM 766 N N . ILE A 1 92 ? 4.188 37.769 1.129 1.00 78.75 92 ILE A N 1
ATOM 767 C CA . ILE A 1 92 ? 3.268 37.681 2.261 1.00 78.75 92 ILE A CA 1
ATOM 768 C C . ILE A 1 92 ? 3.182 39.094 2.836 1.00 78.75 92 ILE A C 1
ATOM 770 O O . ILE A 1 92 ? 4.101 39.546 3.516 1.00 78.75 92 ILE A O 1
ATOM 774 N N . LYS A 1 93 ? 2.101 39.820 2.527 1.00 79.69 93 LYS A N 1
ATOM 775 C CA . LYS A 1 93 ? 1.827 41.100 3.187 1.00 79.69 93 LYS A CA 1
ATOM 776 C C . LYS A 1 93 ? 1.668 40.824 4.679 1.00 79.69 93 LYS A C 1
ATOM 778 O O . LYS A 1 93 ? 0.789 40.053 5.066 1.00 79.69 93 LYS A O 1
ATOM 783 N N . GLN A 1 94 ? 2.525 41.426 5.498 1.00 78.31 94 GLN A N 1
ATOM 784 C CA . GLN A 1 94 ? 2.358 41.380 6.943 1.00 78.31 94 GLN A CA 1
ATOM 785 C C . GLN A 1 94 ? 1.025 42.036 7.291 1.00 78.31 94 GLN A C 1
ATOM 787 O O . GLN A 1 94 ? 0.679 43.100 6.776 1.00 78.31 94 GLN A O 1
ATOM 792 N N . TYR A 1 95 ? 0.244 41.340 8.110 1.00 77.69 95 TYR A N 1
ATOM 793 C CA . TYR A 1 95 ? -1.003 41.871 8.616 1.00 77.69 95 TYR A CA 1
ATOM 794 C C . TYR A 1 95 ? -0.663 42.967 9.629 1.00 77.69 95 TYR A C 1
ATOM 796 O O . TYR A 1 95 ? -0.141 42.667 10.700 1.00 77.69 95 TYR A O 1
ATOM 804 N N . ASP A 1 96 ? -0.929 44.222 9.279 1.00 77.75 96 ASP A N 1
ATOM 805 C CA . ASP A 1 96 ? -0.744 45.344 10.192 1.00 77.75 96 ASP A CA 1
ATOM 806 C C . ASP A 1 96 ? -1.794 45.271 11.311 1.00 77.75 96 ASP A C 1
ATOM 808 O O . ASP A 1 96 ? -3.004 45.397 11.087 1.00 77.75 96 ASP A O 1
ATOM 812 N N . THR A 1 97 ? -1.332 44.993 12.527 1.00 71.50 97 THR A N 1
ATOM 813 C CA . THR A 1 97 ? -2.175 44.913 13.722 1.00 71.50 97 THR A CA 1
ATOM 814 C C . THR A 1 97 ? -2.493 46.288 14.305 1.00 71.50 97 THR A C 1
ATOM 816 O O . THR A 1 97 ? -3.417 46.383 15.112 1.00 71.50 97 THR A O 1
ATOM 819 N N . SER A 1 98 ? -1.792 47.348 13.884 1.00 66.69 98 SER A N 1
ATOM 820 C CA . SER A 1 98 ? -1.887 48.684 14.486 1.00 66.69 98 SER A CA 1
ATOM 821 C C . SER A 1 98 ? -3.044 49.540 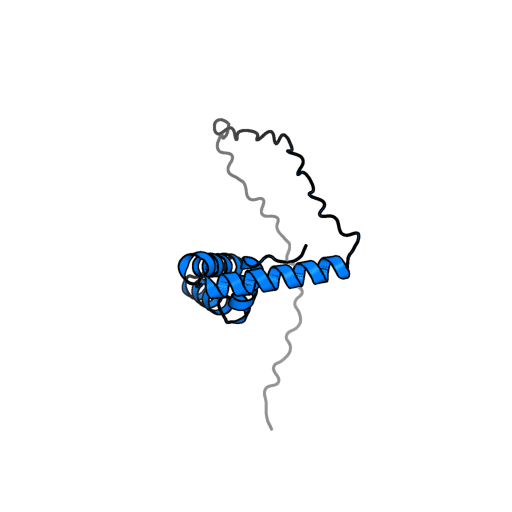13.948 1.00 66.69 98 SER A C 1
ATOM 823 O O . SER A 1 98 ? -3.517 50.439 14.638 1.00 66.69 98 SER A O 1
ATOM 825 N N . SER A 1 99 ? -3.575 49.236 12.759 1.00 60.09 99 SER A N 1
ATOM 826 C CA . SER A 1 99 ? -4.585 50.068 12.076 1.00 60.09 99 SER A CA 1
ATOM 827 C C . SER A 1 99 ? -6.051 49.707 12.370 1.00 60.09 99 SER A C 1
ATOM 829 O O . SER A 1 99 ? -6.974 50.264 11.767 1.00 60.09 99 SER A O 1
ATOM 831 N N . LYS A 1 100 ? -6.321 48.810 13.325 1.00 58.19 100 LYS A N 1
ATOM 832 C CA . LYS A 1 100 ? -7.695 48.480 13.737 1.00 58.19 100 LYS A CA 1
ATOM 833 C C . LYS A 1 100 ? -8.200 49.417 14.835 1.00 58.19 100 LYS A C 1
ATOM 835 O O . LYS A 1 100 ? -8.315 49.034 15.994 1.00 58.19 100 LYS A O 1
ATOM 840 N N . VAL A 1 101 ? -8.639 50.611 14.438 1.00 59.59 101 VAL A N 1
ATOM 841 C CA . VAL A 1 101 ? -9.762 51.251 15.138 1.00 59.59 101 VAL A CA 1
ATOM 842 C C . VAL A 1 101 ? -10.967 50.326 14.959 1.00 59.59 101 VAL A C 1
ATOM 844 O O . VAL A 1 101 ? -11.279 49.925 13.835 1.00 59.59 101 VAL A O 1
ATOM 847 N N . ASN A 1 102 ? -11.597 49.941 16.069 1.00 58.12 102 ASN A N 1
ATOM 848 C CA . ASN A 1 102 ? -12.746 49.038 16.149 1.00 58.12 102 ASN A CA 1
ATOM 849 C C . ASN A 1 102 ? -13.894 49.468 15.220 1.00 58.12 102 ASN A C 1
ATOM 851 O O . ASN A 1 102 ? -14.839 50.127 15.643 1.00 58.12 102 ASN A O 1
ATOM 855 N N . LYS A 1 103 ? -13.863 49.066 13.948 1.00 58.81 103 LYS A N 1
ATOM 856 C CA . LYS A 1 103 ? -15.064 49.060 13.116 1.00 58.81 103 LYS A CA 1
ATOM 857 C C . LYS A 1 103 ? -15.823 47.792 13.459 1.00 58.81 103 LYS A C 1
ATOM 859 O O . LYS A 1 103 ? -15.458 46.698 13.021 1.00 58.81 103 LYS A O 1
ATOM 864 N N . THR A 1 104 ? -16.863 47.945 14.273 1.00 56.53 104 THR A N 1
ATOM 865 C CA . THR A 1 104 ? -17.904 46.938 14.468 1.00 56.53 104 THR A CA 1
ATOM 866 C C . THR A 1 104 ? -18.307 46.420 13.097 1.00 56.53 104 THR A C 1
ATOM 868 O O . THR A 1 104 ? -18.737 47.168 12.218 1.00 56.53 104 THR A O 1
ATOM 871 N N . ARG A 1 105 ? -18.094 45.123 12.882 1.00 56.50 105 ARG A N 1
ATOM 872 C CA . ARG A 1 105 ? -18.448 44.442 11.644 1.00 56.50 105 ARG A CA 1
ATOM 873 C C . ARG A 1 105 ? -19.974 44.412 11.587 1.00 56.50 105 ARG A C 1
ATOM 875 O O . ARG A 1 105 ? -20.583 43.477 12.096 1.00 56.50 105 ARG A O 1
ATOM 882 N N . GLN A 1 106 ? -20.595 45.456 11.038 1.00 54.38 106 GLN A N 1
ATOM 883 C CA . GLN A 1 106 ? -22.029 45.441 10.787 1.00 54.38 106 GLN A CA 1
ATOM 884 C C . GLN A 1 106 ? -22.302 44.282 9.828 1.00 54.38 106 GLN A C 1
ATOM 886 O O . GLN A 1 106 ? -21.921 44.308 8.655 1.00 54.38 106 GLN A O 1
ATOM 891 N N . ARG A 1 107 ? -22.917 43.219 10.354 1.00 52.88 107 ARG A N 1
ATOM 892 C CA . ARG A 1 107 ? -23.575 42.207 9.537 1.00 52.88 107 ARG A CA 1
ATOM 893 C C . ARG A 1 107 ? -24.638 42.959 8.742 1.00 52.88 107 ARG A C 1
ATOM 895 O O . ARG A 1 107 ? -25.646 43.372 9.304 1.00 52.88 107 ARG A O 1
ATOM 902 N N . LYS A 1 108 ? -24.415 43.162 7.443 1.00 52.41 108 LYS A N 1
ATOM 903 C CA . LYS A 1 108 ? -25.526 43.438 6.535 1.00 52.41 108 LYS A CA 1
ATOM 904 C C . LYS A 1 108 ? -26.372 42.172 6.535 1.00 52.41 108 LYS A C 1
ATOM 906 O O . LYS A 1 108 ? -26.011 41.198 5.880 1.00 52.41 108 LYS A O 1
ATOM 911 N N . ASN A 1 109 ? -27.444 42.159 7.319 1.00 51.75 109 ASN A N 1
ATOM 912 C CA . ASN A 1 109 ? -28.517 41.202 7.111 1.00 51.75 109 ASN A CA 1
ATOM 913 C C . ASN A 1 109 ? -29.106 41.543 5.739 1.00 51.75 109 ASN A C 1
ATOM 915 O O . ASN A 1 109 ? -29.870 42.496 5.611 1.00 51.75 109 ASN A O 1
ATOM 919 N N . SER A 1 110 ? -28.703 40.827 4.691 1.00 49.31 110 SER A N 1
ATOM 920 C CA . SER A 1 110 ? -29.517 40.785 3.484 1.00 49.31 110 SER A CA 1
ATOM 921 C C . SER A 1 110 ? -30.799 40.068 3.880 1.00 49.31 110 SER A C 1
ATOM 923 O O . SER A 1 110 ? -30.763 38.867 4.149 1.00 49.31 110 SER A O 1
ATOM 925 N N . LEU A 1 111 ? -31.904 40.812 3.982 1.00 49.72 111 LEU A N 1
ATOM 926 C CA . LEU A 1 111 ? -33.246 40.240 3.959 1.00 49.72 111 LEU A CA 1
ATOM 927 C C . LEU A 1 111 ? -33.357 39.442 2.658 1.00 49.72 111 LEU A C 1
ATOM 929 O O . LEU A 1 111 ? -33.633 39.991 1.594 1.00 49.72 111 LEU A O 1
ATOM 933 N N . VAL A 1 112 ? -33.084 38.145 2.740 1.00 47.41 112 VAL A N 1
ATOM 934 C CA . VAL A 1 112 ? -33.597 37.194 1.767 1.00 47.41 112 VAL A CA 1
ATOM 935 C C . VAL A 1 112 ? -35.092 37.166 2.047 1.00 47.41 112 VAL A C 1
ATOM 937 O O . VAL A 1 112 ? -35.521 36.689 3.098 1.00 47.41 112 VAL A O 1
ATOM 940 N N . LYS A 1 113 ? -35.879 37.783 1.163 1.00 44.00 113 LYS A N 1
ATOM 941 C CA . LYS A 1 113 ? -37.324 37.578 1.138 1.00 44.00 113 LYS A CA 1
ATOM 942 C C . LYS A 1 113 ? -37.532 36.103 0.810 1.00 44.00 113 LYS A C 1
ATOM 944 O O . LYS A 1 113 ? -37.397 35.704 -0.340 1.00 44.00 113 LYS A O 1
ATOM 949 N N . ASN A 1 114 ? -37.779 35.294 1.832 1.00 48.94 114 ASN A N 1
ATOM 950 C CA . ASN A 1 114 ? -38.348 33.973 1.637 1.00 48.94 114 ASN A CA 1
ATOM 951 C C . ASN A 1 114 ? -39.825 34.205 1.316 1.00 48.94 114 ASN A C 1
ATOM 953 O O . ASN A 1 114 ? -40.636 34.363 2.227 1.00 48.94 114 ASN A O 1
ATOM 957 N N . GLU A 1 115 ? -40.167 34.297 0.034 1.00 46.66 115 GLU A N 1
ATOM 958 C CA . GLU A 1 115 ? -41.533 33.995 -0.377 1.00 46.66 115 GLU A CA 1
ATOM 959 C C . GLU A 1 115 ? -41.711 32.492 -0.163 1.00 46.66 115 GLU A C 1
ATOM 961 O O . GLU A 1 115 ? -41.086 31.664 -0.823 1.00 46.66 115 GLU A O 1
ATOM 966 N N . ALA A 1 116 ? -42.470 32.143 0.871 1.00 47.88 116 ALA A N 1
ATOM 967 C CA . ALA A 1 116 ? -42.900 30.780 1.092 1.00 47.88 116 ALA A CA 1
ATOM 968 C C . ALA A 1 116 ? -43.966 30.464 0.037 1.00 47.88 116 ALA A C 1
ATOM 970 O O . ALA A 1 116 ? -45.098 30.933 0.147 1.00 47.88 116 ALA A O 1
ATOM 971 N N . GLU A 1 117 ? -43.619 29.673 -0.978 1.00 46.91 117 GLU A N 1
ATOM 972 C CA . GLU A 1 117 ? -44.634 28.935 -1.725 1.00 46.91 117 GLU A CA 1
ATOM 973 C C . GLU A 1 117 ? -45.289 27.953 -0.750 1.00 46.91 117 GLU A C 1
ATOM 975 O O . GLU A 1 117 ? -44.704 26.951 -0.332 1.00 46.91 117 GLU A O 1
ATOM 980 N N . ILE A 1 118 ? -46.505 28.292 -0.328 1.00 48.12 118 ILE A N 1
ATOM 981 C CA . ILE A 1 118 ? -47.377 27.408 0.434 1.00 48.12 118 ILE A CA 1
ATOM 982 C C . ILE A 1 118 ? -47.796 26.292 -0.526 1.00 48.12 118 ILE A C 1
ATOM 984 O O . ILE A 1 118 ? -48.714 26.462 -1.327 1.00 48.12 118 ILE A O 1
ATOM 988 N N . LEU A 1 119 ? -47.111 25.150 -0.464 1.00 49.19 119 LEU A N 1
ATOM 989 C CA . LEU A 1 119 ? -47.622 23.924 -1.066 1.00 49.19 119 LEU A CA 1
ATOM 990 C C . LEU A 1 119 ? -48.881 23.496 -0.291 1.00 49.19 119 LEU A C 1
ATOM 992 O O . LEU A 1 119 ? -48.835 23.433 0.943 1.00 49.19 119 LEU A O 1
ATOM 996 N N . PRO A 1 120 ? -50.010 23.227 -0.970 1.00 49.72 120 PRO A N 1
ATOM 997 C CA . PRO A 1 120 ? -51.247 22.854 -0.301 1.00 49.72 120 PRO A CA 1
ATOM 998 C C . PRO A 1 120 ? -51.082 21.531 0.452 1.00 49.72 120 PRO A C 1
ATOM 1000 O O . PRO A 1 120 ? -50.483 20.574 -0.040 1.00 49.72 120 PRO A O 1
ATOM 1003 N N . ALA A 1 121 ? -51.630 21.501 1.667 1.00 46.56 121 ALA A N 1
ATOM 1004 C CA . ALA A 1 121 ? -51.635 20.341 2.542 1.00 46.56 121 ALA A CA 1
ATOM 1005 C C . ALA A 1 121 ? -52.310 19.141 1.857 1.00 46.56 121 ALA A C 1
ATOM 1007 O O . ALA A 1 121 ? -53.464 19.218 1.437 1.00 46.56 121 ALA A O 1
ATOM 1008 N N . ILE A 1 122 ? -51.587 18.025 1.770 1.00 54.66 122 ILE A N 1
ATOM 1009 C CA . ILE A 1 122 ? -52.134 16.739 1.333 1.00 54.66 122 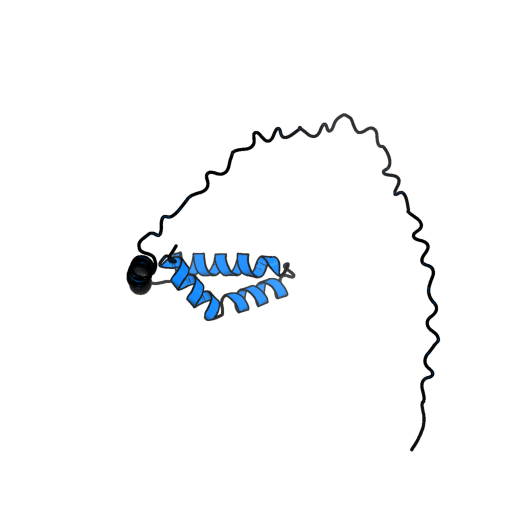ILE A CA 1
ATOM 1010 C C . ILE A 1 122 ? -52.982 16.188 2.493 1.00 54.66 122 ILE A C 1
ATOM 1012 O O . ILE A 1 122 ? -52.440 16.020 3.591 1.00 54.66 122 ILE A O 1
ATOM 1016 N N . PRO A 1 123 ? -54.285 15.906 2.307 1.00 48.41 123 PRO A N 1
ATOM 1017 C CA . PRO A 1 123 ? -55.116 15.353 3.368 1.00 48.41 123 PRO A CA 1
ATOM 1018 C C . PRO A 1 123 ? -54.661 13.936 3.725 1.00 48.41 123 PRO A C 1
ATOM 1020 O O . PRO A 1 123 ? -54.524 13.074 2.856 1.00 48.41 123 PRO A O 1
ATOM 1023 N N . LEU A 1 124 ? -54.465 13.687 5.021 1.00 47.84 124 LEU A N 1
ATOM 1024 C CA . LEU A 1 124 ? -54.331 12.345 5.578 1.00 47.84 124 LEU A CA 1
ATOM 1025 C C . LEU A 1 124 ? -55.676 11.622 5.436 1.00 47.84 124 LEU A C 1
ATOM 1027 O O . LEU A 1 124 ? -56.596 11.855 6.216 1.00 47.84 124 LEU A O 1
ATOM 1031 N N . LEU A 1 125 ? -55.786 10.722 4.459 1.00 44.16 125 LEU A N 1
ATOM 1032 C CA . LEU A 1 125 ? -56.852 9.723 4.432 1.00 44.16 125 LEU A CA 1
ATOM 1033 C C . LEU A 1 125 ? -56.537 8.636 5.466 1.00 44.16 125 LEU A C 1
ATOM 1035 O O . LEU A 1 125 ? -55.990 7.579 5.164 1.00 44.16 125 LEU A O 1
ATOM 1039 N N . SER A 1 126 ? -56.894 8.920 6.717 1.00 44.06 126 SER A N 1
ATOM 1040 C CA . SER A 1 126 ? -57.274 7.880 7.663 1.00 44.06 126 SER A CA 1
ATOM 1041 C C . SER A 1 126 ? -58.712 7.469 7.361 1.00 44.06 126 SER A C 1
ATOM 1043 O O . SER A 1 126 ? -59.617 8.284 7.537 1.00 44.06 126 SER A O 1
ATOM 1045 N N . SER A 1 127 ? -58.933 6.228 6.932 1.00 41.47 127 SER A N 1
ATOM 1046 C CA . SER A 1 127 ? -59.799 5.265 7.636 1.00 41.47 127 SER A CA 1
ATOM 1047 C C . SER A 1 127 ? -60.287 4.109 6.746 1.00 41.47 127 SER A C 1
ATOM 1049 O O . SER A 1 127 ? -60.843 4.322 5.678 1.00 41.47 127 SER A O 1
ATOM 1051 N N . LEU A 1 128 ? -60.106 2.902 7.300 1.00 42.22 128 LEU A N 1
ATOM 1052 C CA . LEU A 1 128 ? -61.062 1.784 7.352 1.00 42.22 128 LEU A CA 1
ATOM 1053 C C . LEU A 1 128 ? -61.476 1.097 6.038 1.00 42.22 128 LEU A C 1
ATOM 1055 O O . LEU A 1 128 ? -62.420 1.528 5.381 1.00 42.22 128 LEU A O 1
ATOM 1059 N N . LEU A 1 129 ? -60.866 -0.066 5.768 1.00 40.34 129 LEU A N 1
ATOM 1060 C CA . LEU A 1 129 ? -61.506 -1.398 5.838 1.00 40.34 129 LEU A CA 1
ATOM 1061 C C . LEU A 1 129 ? -60.482 -2.513 5.584 1.00 40.34 129 LEU A C 1
ATOM 1063 O O . LEU A 1 129 ? -59.726 -2.405 4.595 1.00 40.34 129 LEU A O 1
#

Radius of gyration: 28.66 Å; Cα contacts (8 Å, |Δi|>4): 56; chains: 1; bounding box: 75×63×43 Å

InterPro domains:
  IPR009071 High mobility group box domain [PS50118] (1-79)
  IPR036910 High mobility group box domain superfamily [G3DSA:1.10.30.10] (1-90)
  IPR036910 High mobility group box domain superfamily [SSF47095] (42-89)

Organism: NCBI:txid588596

Foldseek 3Di:
DQDALLVVQLVVVVVVCLLVVLVVVCVVVVHDPVCSVVSSVVVSVCCVPPPDDPVSSVVSRVVSVVRVVVVCVVCVPDDDDDDDDPPDPPPPPPDDPPPDPPPPPPPPPPPPPPPDPPDDDDDPPDDDD